Protein AF-A0AB35J4P4-F1 (afdb_monomer)

Solvent-accessible surface area (backbone atoms only — not comparable to full-atom values): 2671 Å² total; per-residue (Å²): 132,83,78,77,64,83,91,68,48,76,64,58,52,52,53,52,57,51,50,35,36,76,71,56,42,35,44,82,45,76,53,97,91,77,42,50,80,42,78,46,130

Sequence (41 aa):
MSEALLNITEDGVKYNLSRLQELGLLRRVGDRKQGYWQIVE

Organism: Parabacteroides distasonis (NCBI:txid823)

Foldseek 3Di:
DPDPPPPDDPVNVVVVQVVCVVVVQWDWDDDPVDIDIDGDD

Nearest PDB structures (foldseek):
  4aih-assembly1_A  TM=8.026E-01  e=4.508E-01  Yersinia pseudotuberculosis YPIII
  8iuh-assembly1_P  TM=8.0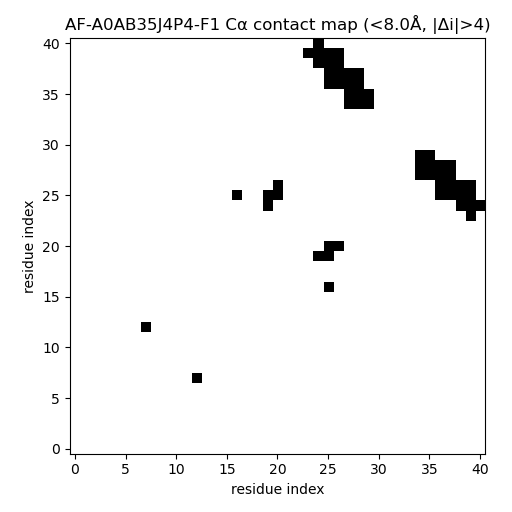47E-01  e=7.323E-01  Homo sapiens
  2co5-assembly1_A  TM=7.764E-01  e=1.190E+00  Sulfolobus turreted icosahedral virus 1
  3jbn-assembly1_O  TM=6.632E-01  e=9.662E-01  Plasmodium falciparum 3D7

pLDDT: mean 86.81, std 15.1, range [35.41, 97.38]

Secondary structure (DSSP, 8-state):
-----TT--HHHHHHHHHHHHHTTSEEEES-TTT-EEEE--

Structure (mmCIF, N/CA/C/O backbone):
data_AF-A0AB35J4P4-F1
#
_entry.id   AF-A0AB35J4P4-F1
#
loop_
_atom_site.group_PDB
_atom_site.id
_atom_site.type_symbol
_atom_site.label_atom_id
_atom_site.label_alt_id
_atom_site.label_comp_id
_atom_site.label_asym_id
_atom_site.label_entity_id
_atom_site.label_seq_id
_atom_site.pdbx_PDB_ins_code
_atom_site.Cartn_x
_atom_site.Cartn_y
_atom_site.Cartn_z
_atom_site.occupancy
_atom_site.B_iso_or_equiv
_atom_site.auth_seq_id
_atom_site.auth_comp_id
_atom_site.auth_asym_id
_atom_site.auth_atom_id
_atom_site.pdbx_PDB_model_num
ATOM 1 N N . MET A 1 1 ? -2.858 -8.395 -20.559 1.00 35.41 1 MET A N 1
ATOM 2 C CA . MET A 1 1 ? -1.735 -7.523 -20.958 1.00 35.41 1 MET A CA 1
ATOM 3 C C . MET A 1 1 ? -1.575 -6.508 -19.843 1.00 35.41 1 MET A C 1
ATOM 5 O O . MET A 1 1 ? -2.507 -5.750 -19.631 1.00 35.41 1 MET A O 1
ATOM 9 N N . SER A 1 2 ? -0.509 -6.572 -19.044 1.00 43.41 2 SER A N 1
ATOM 10 C CA . SER A 1 2 ? -0.248 -5.526 -18.051 1.00 43.41 2 SER A CA 1
ATOM 11 C C . SER A 1 2 ? 0.287 -4.310 -18.798 1.00 43.41 2 SER A C 1
ATOM 13 O O . SER A 1 2 ? 1.374 -4.389 -19.372 1.00 43.41 2 SER A O 1
ATOM 15 N N . GLU A 1 3 ? -0.480 -3.222 -18.837 1.00 56.38 3 GLU A N 1
ATOM 16 C CA . GLU A 1 3 ? 0.042 -1.914 -19.229 1.00 56.38 3 GLU A CA 1
ATOM 17 C C . GLU A 1 3 ? 1.287 -1.646 -18.386 1.00 56.38 3 GLU A C 1
ATOM 19 O O . GLU A 1 3 ? 1.244 -1.693 -17.155 1.00 56.38 3 GLU A O 1
ATOM 24 N N . ALA A 1 4 ? 2.430 -1.473 -19.049 1.00 59.59 4 ALA A N 1
ATOM 25 C CA . ALA A 1 4 ? 3.648 -1.095 -18.363 1.00 59.59 4 ALA A CA 1
ATOM 26 C C . ALA A 1 4 ? 3.377 0.265 -17.715 1.00 59.59 4 ALA A C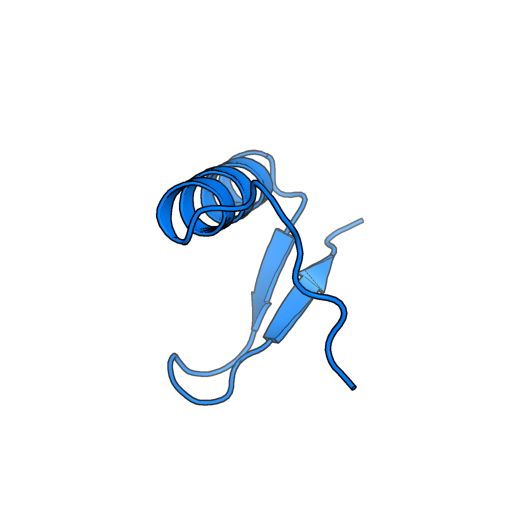 1
ATOM 28 O O . ALA A 1 4 ? 3.197 1.261 -18.416 1.00 59.59 4 ALA A O 1
ATOM 29 N N . LEU A 1 5 ? 3.297 0.284 -16.383 1.00 67.44 5 LEU A N 1
ATOM 30 C CA . LEU A 1 5 ? 3.188 1.490 -15.571 1.00 67.44 5 LEU A CA 1
ATOM 31 C C . LEU A 1 5 ? 4.517 2.249 -15.684 1.00 67.44 5 LEU A C 1
ATOM 33 O O . LEU A 1 5 ? 5.383 2.182 -14.812 1.00 67.44 5 LEU A O 1
ATOM 37 N N . LEU A 1 6 ? 4.716 2.886 -16.837 1.00 65.19 6 LEU A N 1
ATOM 38 C CA . LEU A 1 6 ? 5.894 3.663 -17.180 1.00 65.19 6 LEU A CA 1
ATOM 39 C C . LEU A 1 6 ? 6.043 4.752 -16.112 1.00 65.19 6 LEU A C 1
ATOM 41 O O . LEU A 1 6 ? 5.150 5.581 -15.949 1.00 65.19 6 LEU A O 1
ATOM 45 N N . ASN A 1 7 ? 7.169 4.714 -15.391 1.00 73.12 7 ASN A N 1
ATOM 46 C CA . ASN A 1 7 ? 7.567 5.585 -14.271 1.00 73.12 7 ASN A CA 1
ATOM 47 C C . ASN A 1 7 ? 7.219 5.114 -12.849 1.00 73.12 7 ASN A C 1
ATOM 49 O O . ASN A 1 7 ? 7.449 5.866 -11.902 1.00 73.12 7 ASN A O 1
ATOM 53 N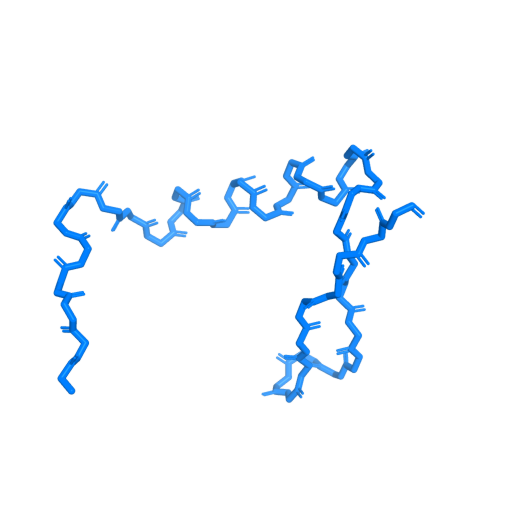 N . ILE A 1 8 ? 6.739 3.884 -12.653 1.00 82.50 8 ILE A N 1
ATOM 54 C CA . ILE A 1 8 ? 6.588 3.324 -11.303 1.00 82.50 8 ILE A CA 1
ATOM 55 C C . ILE A 1 8 ? 7.788 2.432 -10.970 1.00 82.50 8 ILE A C 1
ATOM 57 O O . ILE A 1 8 ? 8.059 1.450 -11.659 1.00 82.50 8 ILE A O 1
ATOM 61 N N . THR A 1 9 ? 8.510 2.767 -9.898 1.00 88.69 9 THR A N 1
ATOM 62 C CA . THR A 1 9 ? 9.581 1.925 -9.346 1.00 88.69 9 THR A CA 1
ATOM 63 C C . THR A 1 9 ? 9.032 1.013 -8.254 1.00 88.69 9 THR A C 1
ATOM 65 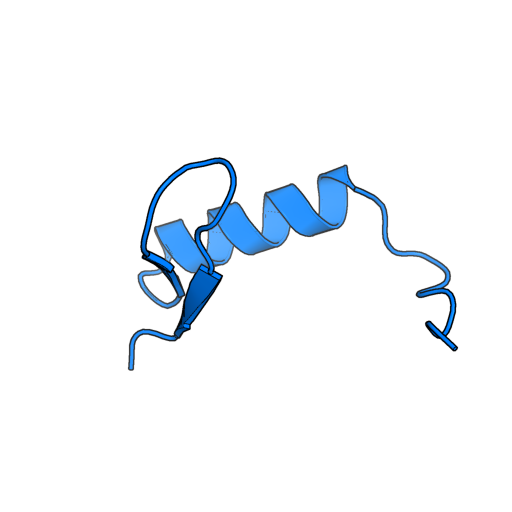O O . THR A 1 9 ? 8.078 1.364 -7.557 1.00 88.69 9 THR A O 1
ATOM 68 N N . GLU A 1 10 ? 9.654 -0.152 -8.062 1.00 90.50 10 GLU A N 1
ATOM 69 C CA . GLU A 1 10 ? 9.302 -1.068 -6.968 1.00 90.50 10 GLU A CA 1
ATOM 70 C C . GLU A 1 10 ? 9.349 -0.359 -5.602 1.00 90.50 10 GLU A C 1
ATOM 72 O O . GLU A 1 10 ? 8.437 -0.508 -4.786 1.00 90.50 10 GLU A O 1
ATOM 77 N N . ASP A 1 11 ? 10.369 0.470 -5.379 1.00 91.56 11 ASP A N 1
ATOM 78 C CA . ASP A 1 11 ? 10.512 1.246 -4.147 1.00 91.56 11 ASP A CA 1
ATOM 79 C C . ASP A 1 11 ? 9.425 2.313 -4.000 1.00 91.56 11 ASP A C 1
ATOM 81 O O . ASP A 1 11 ? 8.904 2.506 -2.902 1.00 91.56 11 ASP A O 1
ATOM 85 N N . GLY A 1 12 ? 9.008 2.948 -5.100 1.00 92.56 12 GLY A N 1
ATOM 86 C CA . GLY A 1 12 ? 7.874 3.869 -5.108 1.00 92.56 12 GLY A CA 1
ATOM 87 C C . GLY A 1 12 ? 6.574 3.182 -4.689 1.00 92.56 12 GLY A C 1
ATOM 88 O O . GLY A 1 12 ? 5.812 3.732 -3.892 1.00 92.56 12 GLY A O 1
ATOM 89 N N . VAL A 1 13 ? 6.334 1.950 -5.149 1.00 92.38 13 VAL A N 1
ATOM 90 C CA . VAL A 1 13 ? 5.167 1.156 -4.723 1.00 92.38 13 VAL A CA 1
ATOM 91 C C . VAL A 1 13 ? 5.255 0.812 -3.237 1.00 92.38 13 VAL A C 1
ATOM 93 O O . VAL A 1 13 ? 4.289 1.026 -2.504 1.00 92.38 13 VAL A O 1
ATOM 96 N N . LYS A 1 14 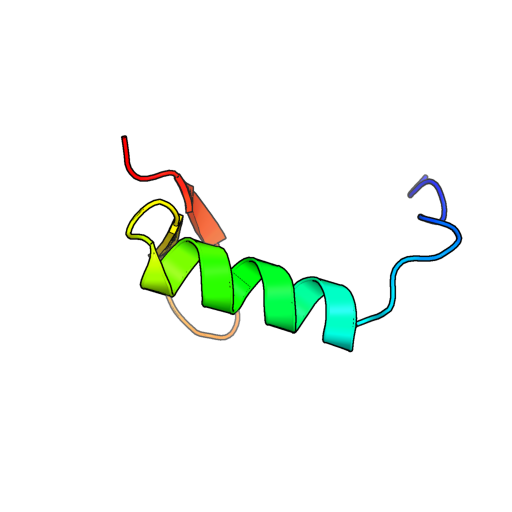? 6.410 0.322 -2.766 1.00 93.00 14 LYS A N 1
ATOM 97 C CA . LYS A 1 14 ? 6.621 -0.015 -1.347 1.00 93.00 14 LYS A CA 1
ATOM 98 C C . LYS A 1 14 ? 6.416 1.196 -0.439 1.00 93.00 14 LYS A C 1
ATOM 100 O O . LYS A 1 14 ? 5.722 1.076 0.565 1.00 93.00 14 LYS A O 1
ATOM 105 N N . TYR A 1 15 ? 6.973 2.350 -0.808 1.00 95.00 15 TYR A N 1
ATOM 106 C CA . TYR A 1 15 ? 6.829 3.596 -0.057 1.00 95.00 15 TYR A CA 1
ATOM 107 C C . TYR A 1 15 ? 5.356 3.983 0.117 1.00 95.00 15 TYR A C 1
ATOM 109 O O . TYR A 1 15 ? 4.903 4.202 1.240 1.00 95.00 15 TYR A O 1
ATOM 117 N N . ASN A 1 16 ? 4.588 4.000 -0.977 1.00 94.88 16 ASN A N 1
ATOM 118 C CA . ASN A 1 16 ? 3.170 4.354 -0.925 1.00 94.88 16 ASN A CA 1
ATOM 119 C C . ASN A 1 16 ? 2.353 3.345 -0.103 1.00 94.88 16 ASN A C 1
ATOM 121 O O . ASN A 1 16 ? 1.535 3.751 0.719 1.00 94.88 16 ASN A O 1
ATOM 125 N N . LEU A 1 17 ? 2.600 2.038 -0.261 1.00 95.19 17 LEU A N 1
ATOM 126 C CA . LEU A 1 17 ? 1.928 1.006 0.538 1.00 95.19 17 LEU A CA 1
ATOM 127 C C . LEU A 1 17 ? 2.213 1.156 2.036 1.00 95.19 17 LEU A C 1
ATOM 129 O O . LEU A 1 17 ? 1.295 1.003 2.842 1.00 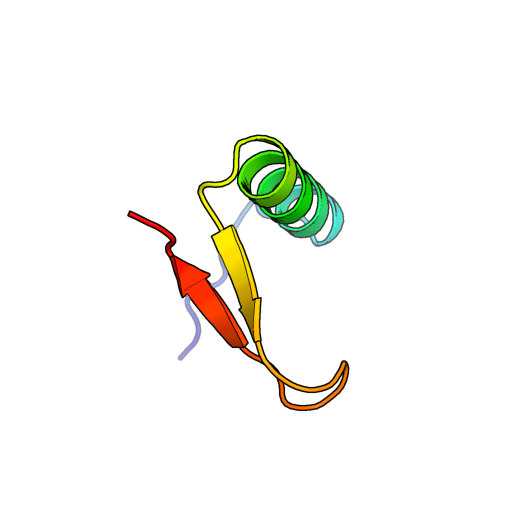95.19 17 LEU A O 1
ATOM 133 N N . SER A 1 18 ? 3.458 1.448 2.421 1.00 95.81 18 SER A N 1
ATOM 134 C CA . SER A 1 18 ? 3.814 1.715 3.820 1.00 95.81 18 SER A CA 1
ATOM 135 C C . SER A 1 18 ? 3.108 2.963 4.339 1.00 95.81 18 SER A C 1
ATOM 137 O O . SER A 1 18 ? 2.507 2.923 5.408 1.00 95.81 18 SER A O 1
ATOM 139 N N . ARG A 1 19 ? 3.087 4.048 3.555 1.00 97.38 19 ARG A N 1
ATOM 140 C CA . ARG A 1 19 ? 2.440 5.301 3.954 1.00 97.38 19 ARG A CA 1
ATOM 141 C C . ARG A 1 19 ? 0.935 5.144 4.164 1.00 97.38 19 ARG A C 1
ATOM 143 O O . ARG A 1 19 ? 0.391 5.673 5.125 1.00 97.38 19 ARG A O 1
ATOM 150 N N . LEU A 1 20 ? 0.260 4.398 3.293 1.00 96.75 20 LEU A N 1
ATOM 151 C CA . LEU A 1 20 ? -1.172 4.124 3.431 1.00 96.75 20 LEU A CA 1
ATOM 152 C C . LEU A 1 20 ? -1.485 3.255 4.658 1.00 96.75 20 LEU A C 1
ATOM 154 O O . LEU A 1 20 ? -2.520 3.452 5.290 1.00 96.75 20 LEU A O 1
ATOM 158 N N . GLN A 1 21 ? -0.587 2.335 5.024 1.00 96.00 21 GLN A N 1
ATOM 159 C CA . GLN A 1 21 ? -0.694 1.579 6.276 1.00 96.00 21 GLN A CA 1
ATOM 160 C C . GLN A 1 21 ? -0.479 2.466 7.508 1.00 96.00 21 GLN A C 1
ATOM 162 O O . GLN A 1 21 ? -1.252 2.372 8.455 1.00 96.00 21 GLN A O 1
ATOM 167 N N . GLU A 1 22 ? 0.522 3.353 7.491 1.00 97.12 22 GLU A N 1
ATOM 168 C CA . GLU A 1 22 ? 0.768 4.328 8.570 1.00 97.12 22 GLU A CA 1
ATOM 169 C C . GLU A 1 22 ? -0.434 5.251 8.799 1.00 97.12 22 GLU A C 1
ATOM 171 O O . GLU A 1 22 ? -0.752 5.586 9.937 1.00 97.12 22 GLU A O 1
ATOM 176 N N . LEU A 1 23 ? -1.114 5.645 7.718 1.00 97.19 23 LEU A N 1
ATOM 177 C CA . LEU A 1 23 ? -2.332 6.455 7.768 1.00 97.19 23 LEU A CA 1
ATOM 178 C C . LEU A 1 23 ? -3.574 5.660 8.204 1.00 97.19 23 L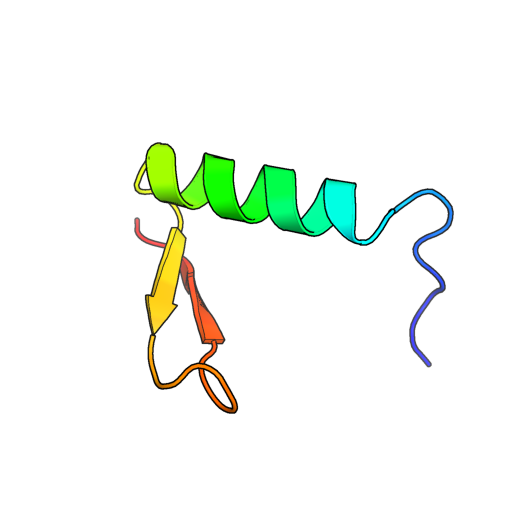EU A C 1
ATOM 180 O O . LEU A 1 23 ? -4.638 6.250 8.361 1.00 97.19 23 LEU A O 1
ATOM 184 N N . GLY A 1 24 ? -3.464 4.340 8.377 1.00 96.06 24 GLY A N 1
ATOM 185 C CA . GLY A 1 24 ? -4.580 3.473 8.751 1.00 96.06 24 GLY A CA 1
ATOM 186 C C . GLY A 1 24 ? -5.581 3.197 7.626 1.00 96.06 24 GLY A C 1
ATOM 187 O O . GLY A 1 24 ? -6.616 2.605 7.896 1.00 96.06 24 GLY A O 1
ATOM 188 N N . LEU A 1 25 ? -5.276 3.581 6.381 1.00 97.12 25 LEU A N 1
ATOM 189 C CA . LEU A 1 25 ? -6.165 3.452 5.214 1.00 97.12 25 LEU A CA 1
ATOM 190 C C . LEU A 1 25 ? -6.041 2.096 4.509 1.00 97.12 25 LEU A C 1
ATOM 192 O O . LEU A 1 25 ? -6.881 1.716 3.691 1.00 97.12 25 LEU A O 1
ATOM 196 N N . LEU A 1 26 ? -4.957 1.370 4.777 1.00 96.75 26 LEU A N 1
ATOM 197 C CA . LEU A 1 26 ? -4.654 0.100 4.135 1.00 96.75 26 LEU A CA 1
ATOM 198 C C . LEU A 1 26 ? -4.138 -0.901 5.161 1.00 96.75 26 LEU A C 1
ATOM 200 O O . LEU A 1 26 ? -3.329 -0.560 6.019 1.00 96.75 26 LEU A O 1
ATOM 204 N N . ARG A 1 27 ? -4.539 -2.167 5.036 1.00 95.75 27 ARG A N 1
ATOM 205 C CA . ARG A 1 27 ? -3.988 -3.262 5.845 1.00 95.75 27 ARG A CA 1
ATOM 206 C C . ARG A 1 27 ? -3.643 -4.481 5.002 1.00 95.75 27 ARG A C 1
ATOM 208 O O . ARG A 1 27 ? -4.330 -4.792 4.028 1.00 95.75 27 ARG A O 1
ATOM 215 N N . ARG A 1 28 ? -2.593 -5.206 5.397 1.00 94.31 28 ARG A N 1
ATOM 216 C CA . ARG A 1 28 ? -2.268 -6.516 4.822 1.00 94.31 28 ARG A CA 1
ATOM 217 C C . ARG A 1 28 ? -3.120 -7.593 5.487 1.00 94.31 28 ARG A C 1
ATOM 219 O O . ARG A 1 28 ? -3.100 -7.716 6.708 1.00 94.31 28 ARG A O 1
ATOM 226 N N . VAL A 1 29 ? -3.821 -8.395 4.692 1.00 95.44 29 VAL A N 1
ATOM 227 C CA . VAL A 1 29 ? -4.570 -9.566 5.169 1.00 95.44 29 VAL A CA 1
ATOM 228 C C . VAL A 1 29 ? -3.945 -10.833 4.594 1.00 95.44 29 VAL A C 1
ATOM 230 O O . VAL A 1 29 ? -3.672 -10.898 3.397 1.00 95.44 29 VAL A O 1
ATOM 233 N N . GLY A 1 30 ? -3.724 -11.841 5.439 1.00 93.44 30 GLY A N 1
ATOM 234 C CA . GLY A 1 30 ? -3.110 -13.114 5.053 1.00 93.44 30 GLY A CA 1
ATOM 235 C C . GLY A 1 30 ? -1.577 -13.109 5.083 1.00 93.44 30 GLY A C 1
ATOM 236 O O . GLY A 1 30 ? -0.939 -12.127 5.456 1.00 93.44 30 GLY A O 1
ATOM 237 N N . ASP A 1 31 ? -0.983 -14.238 4.696 1.00 90.38 31 ASP A N 1
ATOM 238 C CA . ASP A 1 31 ? 0.461 -14.480 4.801 1.00 90.38 31 ASP A CA 1
ATOM 239 C C . ASP A 1 31 ? 1.288 -13.659 3.783 1.00 90.38 31 ASP A C 1
ATOM 241 O O . ASP A 1 31 ? 0.780 -13.117 2.792 1.00 90.38 31 ASP A O 1
ATOM 245 N N . ARG A 1 32 ? 2.607 -13.593 3.983 1.00 85.75 32 ARG A N 1
ATOM 246 C CA . ARG A 1 32 ? 3.558 -12.890 3.116 1.00 85.75 32 ARG A CA 1
ATOM 247 C C . ARG A 1 32 ? 3.451 -13.329 1.653 1.00 85.75 32 ARG A C 1
ATOM 249 O O . ARG A 1 32 ? 3.567 -12.477 0.773 1.00 85.75 32 ARG A O 1
ATOM 256 N N . LYS A 1 33 ? 3.220 -14.622 1.392 1.00 88.69 33 LYS A N 1
ATOM 257 C CA . LYS A 1 33 ? 3.170 -15.188 0.030 1.00 88.69 33 LYS A CA 1
ATOM 258 C C . LYS A 1 33 ? 1.807 -15.088 -0.661 1.00 88.69 33 LYS A C 1
ATOM 260 O O . LYS A 1 33 ? 1.785 -15.042 -1.882 1.00 88.69 33 LYS A O 1
ATOM 265 N N . GLN A 1 34 ? 0.701 -15.076 0.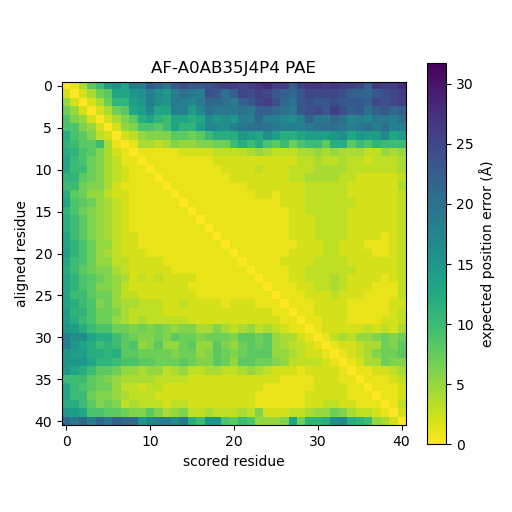086 1.00 90.31 34 GLN A N 1
ATOM 266 C CA . GLN A 1 34 ? -0.657 -15.174 -0.490 1.00 90.31 34 GLN A CA 1
ATOM 267 C C . GLN A 1 34 ? -1.644 -14.125 0.037 1.00 90.31 34 GLN A C 1
ATOM 269 O O . GLN A 1 34 ? -2.847 -14.228 -0.169 1.00 90.31 34 GLN A O 1
ATOM 274 N N . GLY A 1 35 ? -1.150 -13.125 0.757 1.00 92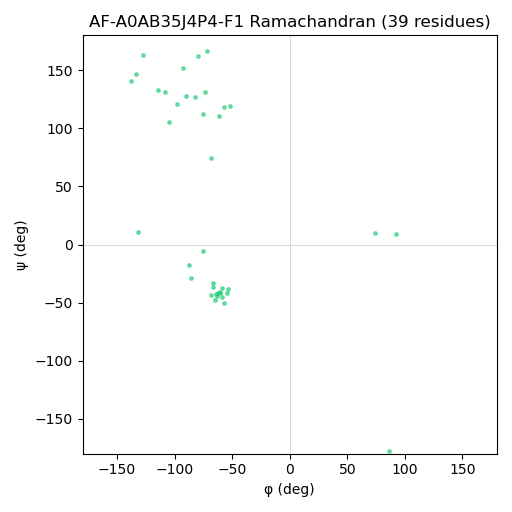.31 35 GLY A N 1
ATOM 275 C CA . GLY A 1 35 ? -1.989 -12.060 1.282 1.00 92.31 35 GLY A CA 1
ATOM 276 C C . GLY A 1 35 ? -2.336 -10.994 0.246 1.00 92.31 35 GLY A C 1
ATOM 277 O O . GLY A 1 35 ? -1.650 -10.828 -0.761 1.00 92.31 35 GLY A O 1
ATOM 278 N N . TYR A 1 36 ? -3.371 -10.225 0.556 1.00 94.44 36 TYR A N 1
ATOM 279 C CA . TYR A 1 36 ? -3.862 -9.115 -0.251 1.00 94.44 36 TYR A CA 1
ATOM 280 C C . TYR A 1 36 ? -3.968 -7.843 0.594 1.00 94.44 36 TYR A C 1
ATOM 282 O O . TYR A 1 36 ? -3.938 -7.881 1.828 1.00 94.44 36 TYR A O 1
ATOM 290 N N . TRP A 1 37 ? -4.062 -6.703 -0.082 1.00 95.25 37 TRP A N 1
ATOM 291 C CA . TRP A 1 37 ? -4.279 -5.414 0.560 1.00 95.25 37 TRP A CA 1
ATOM 292 C C . TRP A 1 37 ? -5.776 -5.144 0.677 1.00 95.25 37 TRP A C 1
ATOM 294 O O . TRP A 1 37 ? -6.502 -5.240 -0.310 1.00 95.25 37 TRP A O 1
ATOM 304 N N . GLN A 1 38 ? -6.231 -4.821 1.882 1.00 96.00 38 GLN A N 1
ATOM 305 C CA . GLN A 1 38 ? -7.602 -4.415 2.158 1.00 96.00 38 GLN A CA 1
ATOM 306 C C . GLN A 1 38 ? -7.626 -2.921 2.479 1.00 96.00 38 GLN A C 1
ATOM 308 O O . GLN A 1 38 ? -6.841 -2.462 3.310 1.00 96.00 38 GLN A O 1
ATOM 313 N N . ILE A 1 39 ? -8.537 -2.191 1.837 1.00 96.75 39 ILE A N 1
ATOM 314 C CA . ILE A 1 39 ? -8.840 -0.796 2.164 1.00 96.75 39 ILE A CA 1
ATOM 315 C C . ILE A 1 39 ? -9.623 -0.785 3.474 1.00 96.75 39 ILE A C 1
ATOM 317 O O . ILE A 1 39 ? -10.557 -1.571 3.649 1.00 96.75 39 ILE A O 1
ATOM 321 N N . VAL A 1 40 ? -9.191 0.061 4.397 1.00 91.94 40 VAL A N 1
ATOM 322 C CA . VAL A 1 40 ? -9.837 0.262 5.689 1.00 91.94 40 VAL A CA 1
ATOM 323 C C . VAL A 1 40 ? -10.570 1.599 5.585 1.00 91.94 40 VAL A C 1
ATOM 325 O O . VAL A 1 40 ? -9.921 2.639 5.513 1.00 91.94 40 VAL A O 1
ATOM 328 N N . GLU A 1 41 ? -11.896 1.546 5.450 1.00 71.62 41 GLU A N 1
ATOM 329 C CA . GLU A 1 41 ? -12.779 2.714 5.625 1.00 71.62 41 GLU A CA 1
ATOM 330 C C . GLU A 1 41 ? -12.922 3.078 7.105 1.00 71.62 41 GLU A C 1
ATOM 332 O O . GLU A 1 41 ? -12.950 2.142 7.944 1.00 71.62 41 GLU A O 1
#

Mean predicted aligned error: 6.0 Å

Radius of gyration: 11.98 Å; Cα contacts (8 Å, |Δi|>4): 28; chains: 1; bounding box: 23×22×30 Å